Protein AF-A0A9E0SUV7-F1 (afdb_monomer_lite)

pLDDT: mean 76.61, std 15.77, range [39.38, 94.62]

Sequence (139 aa):
MATTNDPPWNIADLMRYWFPQGAPSTLVQPILPGWSLNINSNNSAAPQTEIDVLAHHSYGRQLGRISDALRELVLLQGAKPE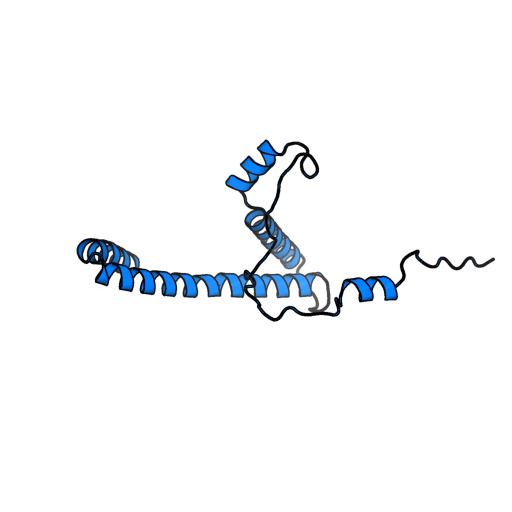DDNAYGKFLSMWGEIQKVKAGGVEQRVEQVMADLGTLRQSDAEKYERVASKLRSALK

Foldseek 3Di:
DDDDDDDPDDPVVVVVVVDDPDDDPDDPDDPDPPPDPDQDVVNDVCSVVVVVCCVVANVVNVVLVVLVVVLVVLVVVVDPDDCPDPNNVSVVVNVVVVVVVVVVVVVVVVVVVVVLVVCCVVPVVVSVVVVVVVVVVVD

Structure (mmCIF, N/CA/C/O backbone):
data_AF-A0A9E0SUV7-F1
#
_entry.id   AF-A0A9E0SUV7-F1
#
loop_
_atom_site.group_PDB
_atom_site.id
_atom_site.type_symbol
_atom_site.label_atom_id
_atom_site.label_alt_id
_atom_site.label_comp_id
_atom_site.label_asym_id
_atom_site.label_entity_id
_atom_site.label_seq_id
_atom_site.pdbx_PDB_ins_code
_atom_site.Cartn_x
_atom_site.Cartn_y
_atom_site.Cartn_z
_atom_site.occupancy
_atom_site.B_iso_or_equiv
_atom_site.auth_seq_id
_atom_site.auth_comp_id
_atom_site.auth_asym_id
_atom_site.auth_atom_id
_atom_site.pdbx_PDB_model_num
ATOM 1 N N . MET A 1 1 ? 37.675 27.675 -32.667 1.00 44.28 1 MET A N 1
ATOM 2 C CA . MET A 1 1 ? 36.300 27.283 -32.295 1.00 44.28 1 MET A CA 1
ATOM 3 C C . MET A 1 1 ? 36.385 26.264 -31.171 1.00 44.28 1 MET A C 1
ATOM 5 O O . MET A 1 1 ? 36.933 25.200 -31.410 1.00 44.28 1 MET A O 1
ATOM 9 N N . ALA A 1 2 ? 35.908 26.612 -29.975 1.00 40.34 2 ALA A N 1
ATOM 10 C CA . ALA A 1 2 ? 35.474 25.688 -28.923 1.00 40.34 2 ALA A CA 1
ATOM 11 C C . ALA A 1 2 ? 34.738 26.533 -27.869 1.00 40.34 2 ALA A C 1
ATOM 13 O O . ALA A 1 2 ? 35.359 27.315 -27.158 1.00 40.34 2 ALA A O 1
ATOM 14 N N . THR A 1 3 ? 33.410 26.461 -27.847 1.00 45.28 3 THR A N 1
ATOM 15 C CA . THR A 1 3 ? 32.563 27.097 -26.831 1.00 45.28 3 THR A CA 1
ATOM 16 C C . THR A 1 3 ? 32.367 26.101 -25.693 1.00 45.28 3 THR A C 1
ATOM 18 O O . THR A 1 3 ? 31.764 25.049 -25.904 1.00 45.28 3 THR A O 1
ATOM 21 N N . THR A 1 4 ? 32.894 26.396 -24.507 1.00 52.66 4 THR A N 1
ATOM 22 C CA . THR A 1 4 ? 32.635 25.615 -23.292 1.00 52.66 4 THR A CA 1
ATOM 23 C C . THR A 1 4 ? 31.265 26.012 -22.742 1.00 52.66 4 THR A C 1
ATOM 25 O O . THR A 1 4 ? 31.073 27.138 -22.292 1.00 52.66 4 THR A O 1
ATOM 28 N N . ASN A 1 5 ? 30.293 25.106 -22.847 1.00 58.66 5 ASN A N 1
ATOM 29 C CA . ASN A 1 5 ? 28.974 25.247 -22.235 1.00 58.66 5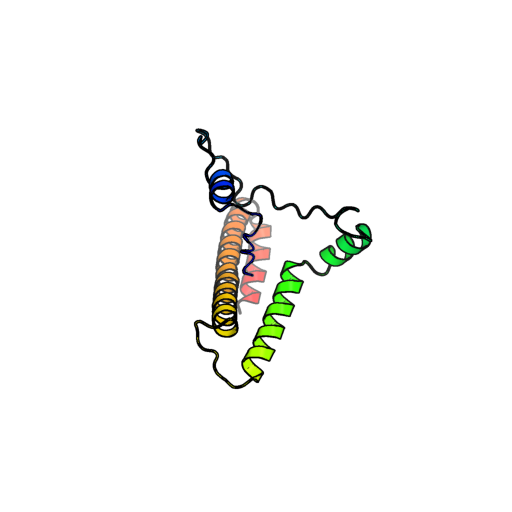 ASN A CA 1
ATOM 30 C C . ASN A 1 5 ? 29.060 24.809 -20.768 1.00 58.66 5 ASN A C 1
ATOM 32 O O . ASN A 1 5 ? 28.926 23.619 -20.484 1.00 58.66 5 ASN A O 1
ATOM 36 N N . ASP A 1 6 ? 29.262 25.752 -19.852 1.00 56.44 6 ASP A N 1
ATOM 37 C CA . ASP A 1 6 ? 29.055 25.488 -18.427 1.00 56.44 6 ASP A CA 1
ATOM 38 C C . ASP A 1 6 ? 27.550 25.575 -18.102 1.00 56.44 6 ASP A C 1
ATOM 40 O O . ASP A 1 6 ? 26.887 26.538 -18.504 1.00 56.44 6 ASP A O 1
ATOM 44 N N . PRO A 1 7 ? 26.962 24.578 -17.414 1.00 59.56 7 PRO A N 1
ATOM 45 C CA . PRO A 1 7 ? 25.559 24.621 -17.017 1.00 59.56 7 PRO A CA 1
ATOM 46 C C . PRO A 1 7 ? 25.316 25.697 -15.936 1.00 59.56 7 PRO A C 1
ATOM 48 O O . PRO A 1 7 ? 26.176 25.920 -15.087 1.00 59.56 7 PRO A O 1
ATOM 51 N N . PRO A 1 8 ? 24.131 26.339 -15.903 1.00 63.31 8 PRO A N 1
ATOM 52 C CA . PRO A 1 8 ? 23.850 27.529 -15.083 1.00 63.31 8 PRO A CA 1
ATOM 53 C C . PRO A 1 8 ? 23.694 27.267 -13.571 1.00 63.31 8 PRO A C 1
ATOM 55 O O . PRO A 1 8 ? 23.201 28.130 -12.849 1.00 63.31 8 PRO A O 1
ATOM 58 N N . TRP A 1 9 ? 24.081 26.090 -13.075 1.00 60.50 9 TRP A N 1
ATOM 59 C CA . TRP A 1 9 ? 23.826 25.667 -11.697 1.00 60.50 9 TRP A CA 1
ATOM 60 C C . TRP A 1 9 ? 25.132 25.349 -10.963 1.00 60.50 9 TRP A C 1
ATOM 62 O O . TRP A 1 9 ? 25.913 24.509 -11.407 1.00 60.50 9 TRP A O 1
ATOM 72 N N . ASN A 1 10 ? 25.352 26.002 -9.815 1.00 77.12 10 ASN A N 1
ATOM 73 C CA . ASN A 1 10 ? 26.524 25.813 -8.960 1.00 77.12 10 ASN A CA 1
ATOM 74 C C . ASN A 1 10 ? 26.218 24.832 -7.809 1.00 77.12 10 ASN A C 1
ATOM 76 O O . ASN A 1 10 ? 25.268 25.015 -7.050 1.00 77.12 10 ASN A O 1
ATOM 80 N N . ILE A 1 11 ? 27.061 23.807 -7.646 1.00 59.47 11 ILE A N 1
ATOM 81 C CA . ILE A 1 11 ? 26.951 22.770 -6.601 1.00 59.47 11 ILE A CA 1
ATOM 82 C C . ILE A 1 11 ? 27.010 23.373 -5.185 1.00 59.47 11 ILE A C 1
ATOM 84 O O . ILE A 1 11 ? 26.389 22.851 -4.256 1.00 59.47 11 ILE A O 1
ATOM 88 N N . ALA A 1 12 ? 27.709 24.497 -5.013 1.00 66.00 12 ALA A N 1
ATOM 89 C CA . ALA A 1 12 ? 27.804 25.188 -3.730 1.00 66.00 12 ALA A CA 1
ATOM 90 C C . ALA A 1 12 ? 26.448 25.740 -3.249 1.00 66.00 12 ALA A C 1
ATOM 92 O O . ALA A 1 12 ? 26.158 25.689 -2.051 1.00 66.00 12 ALA A O 1
ATOM 93 N N . ASP A 1 13 ? 25.593 26.198 -4.168 1.00 66.19 13 ASP A N 1
ATOM 94 C CA . ASP A 1 13 ? 24.261 26.716 -3.829 1.00 66.19 13 ASP A CA 1
ATOM 95 C C . ASP A 1 13 ? 23.315 25.591 -3.394 1.00 66.19 13 ASP A C 1
ATOM 97 O O . ASP A 1 13 ? 22.494 25.765 -2.492 1.00 66.19 13 ASP A O 1
ATOM 101 N N . LEU A 1 14 ? 23.496 24.398 -3.967 1.00 58.84 14 LEU A N 1
ATOM 102 C CA . LEU A 1 14 ? 22.717 23.205 -3.643 1.00 58.84 14 LEU A CA 1
ATOM 103 C C . LEU A 1 14 ? 23.015 22.700 -2.222 1.00 58.84 14 LEU A C 1
ATOM 105 O O . LEU A 1 14 ? 22.105 22.343 -1.475 1.00 58.84 14 LEU A O 1
ATOM 109 N N . MET A 1 15 ? 24.284 22.749 -1.809 1.00 61.38 15 MET A N 1
ATOM 110 C CA . MET A 1 15 ? 24.711 22.338 -0.465 1.00 61.38 15 MET A CA 1
ATOM 111 C C . MET A 1 15 ? 24.209 23.285 0.631 1.00 61.38 15 MET A C 1
ATOM 113 O O . MET A 1 15 ? 23.894 22.851 1.739 1.00 61.38 15 MET A O 1
ATOM 117 N N . ARG A 1 16 ? 24.084 24.581 0.335 1.00 62.91 16 ARG A N 1
ATOM 118 C CA . ARG A 1 16 ? 23.649 25.590 1.311 1.00 62.91 16 ARG A CA 1
ATOM 119 C C . ARG A 1 16 ? 22.156 25.496 1.651 1.00 62.91 16 ARG A C 1
ATOM 121 O O . ARG A 1 16 ? 21.767 25.881 2.750 1.00 62.91 16 ARG A O 1
ATOM 128 N N . TYR A 1 17 ? 21.339 24.934 0.759 1.00 62.25 17 TYR A N 1
ATOM 129 C CA . TYR A 1 17 ? 19.931 24.622 1.034 1.00 62.25 17 TYR A CA 1
ATOM 130 C C . TYR A 1 17 ? 19.767 23.403 1.962 1.00 62.25 17 TYR A C 1
ATOM 132 O O . TYR A 1 17 ? 18.746 23.260 2.631 1.00 62.25 17 TYR A O 1
ATOM 140 N N . TRP A 1 18 ? 20.779 22.531 2.025 1.00 58.31 18 TRP A N 1
ATOM 141 C CA . TRP A 1 18 ? 20.697 21.241 2.715 1.00 58.31 18 TRP A CA 1
ATOM 142 C C . TRP A 1 18 ? 21.180 21.263 4.171 1.00 58.31 18 TRP A C 1
ATOM 144 O O . TRP A 1 18 ? 20.827 20.375 4.943 1.00 58.31 18 TRP A O 1
ATOM 154 N N . PHE A 1 19 ? 21.930 22.292 4.580 1.00 55.72 19 PHE A N 1
ATOM 155 C CA . PHE A 1 19 ? 22.476 22.396 5.938 1.00 55.72 19 PHE A CA 1
ATOM 156 C C . PHE A 1 19 ? 22.078 23.709 6.632 1.00 55.72 19 PHE A C 1
ATOM 158 O O . PHE A 1 19 ? 22.890 24.637 6.716 1.00 55.72 19 PHE A O 1
ATOM 165 N N . PRO A 1 20 ? 20.846 23.823 7.163 1.00 54.81 20 PRO A N 1
ATOM 166 C CA . PRO A 1 20 ? 20.486 24.939 8.028 1.00 54.81 20 PRO A CA 1
ATOM 167 C C . PRO A 1 20 ? 21.275 24.871 9.348 1.00 54.81 20 PRO A C 1
ATOM 169 O O . PRO A 1 20 ? 21.206 23.899 10.098 1.00 54.81 20 PRO A O 1
ATOM 172 N N . GLN A 1 21 ? 22.048 25.920 9.629 1.00 56.59 21 GLN A N 1
ATOM 173 C CA . GLN A 1 21 ? 22.797 26.097 10.875 1.00 56.59 21 GLN A CA 1
ATOM 174 C C . GLN A 1 21 ? 21.848 26.615 11.970 1.00 56.59 21 GLN A C 1
ATOM 176 O O . GLN A 1 21 ? 21.512 27.797 11.987 1.00 56.59 21 GLN A O 1
ATOM 181 N N . GLY A 1 22 ? 21.415 25.727 12.871 1.00 61.50 22 GLY A N 1
ATOM 182 C CA . GLY A 1 22 ? 20.659 26.070 14.084 1.00 61.50 22 GLY A CA 1
ATOM 183 C C . GLY A 1 22 ? 19.516 25.096 14.379 1.00 61.50 22 GLY A C 1
ATOM 184 O O . GLY A 1 22 ? 18.475 25.152 13.732 1.00 61.50 22 GLY A O 1
ATOM 185 N N . ALA A 1 23 ? 19.695 24.210 15.366 1.00 50.56 23 ALA A N 1
ATOM 186 C CA . ALA A 1 23 ? 18.690 23.222 15.772 1.00 50.56 23 ALA A CA 1
ATOM 187 C C . ALA A 1 23 ? 17.936 23.670 17.049 1.00 50.56 23 ALA A C 1
ATOM 189 O O . ALA A 1 23 ? 18.586 24.032 18.032 1.00 50.56 23 ALA A O 1
ATOM 190 N N . PRO A 1 24 ? 16.588 23.653 17.074 1.00 51.53 24 PRO A N 1
ATOM 191 C CA . PRO A 1 24 ? 15.792 24.018 18.248 1.00 51.53 24 PRO A CA 1
ATOM 192 C C . PRO A 1 24 ? 15.816 22.931 19.338 1.00 51.53 24 PRO A C 1
ATOM 194 O O . PRO A 1 24 ? 15.892 21.738 19.056 1.00 51.53 24 PRO A O 1
ATOM 197 N N . SER A 1 25 ? 15.711 23.346 20.603 1.00 54.41 25 SER A N 1
ATOM 198 C CA . SER A 1 25 ? 15.867 22.512 21.809 1.00 54.41 25 SER A CA 1
ATOM 199 C C . SER A 1 25 ? 14.629 21.692 22.215 1.00 54.41 25 SER A C 1
ATOM 201 O O . SER A 1 25 ? 14.639 21.045 23.259 1.00 54.41 25 SER A O 1
ATOM 203 N N . THR A 1 26 ? 13.569 21.674 21.399 1.00 45.91 26 THR A N 1
ATOM 204 C CA . THR A 1 26 ? 12.403 20.792 21.584 1.00 45.91 26 THR A CA 1
ATOM 205 C C . THR A 1 26 ? 11.975 20.182 20.248 1.00 45.91 26 THR A C 1
ATOM 207 O O . THR A 1 26 ? 11.685 20.885 19.284 1.00 45.91 26 THR A O 1
ATOM 210 N N . LEU A 1 27 ? 11.959 18.848 20.194 1.00 43.91 27 LEU A N 1
ATOM 211 C CA . LEU A 1 27 ? 11.656 18.045 19.007 1.00 43.91 27 LEU A CA 1
ATOM 212 C C . LEU A 1 27 ? 10.352 17.271 19.230 1.00 43.91 27 LEU A C 1
ATOM 214 O O . LEU A 1 27 ? 10.360 16.055 19.395 1.00 43.91 27 LEU A O 1
ATOM 218 N N . VAL A 1 28 ? 9.215 17.968 19.223 1.00 51.44 28 VAL A N 1
ATOM 219 C CA . VAL A 1 28 ? 7.933 17.307 18.934 1.00 51.44 28 VAL A CA 1
ATOM 220 C C . VAL A 1 28 ? 7.811 17.268 17.416 1.00 51.44 28 VAL A C 1
ATOM 222 O O . VAL A 1 28 ? 7.183 18.128 16.806 1.00 51.44 28 VAL A O 1
ATOM 225 N N . GLN A 1 29 ? 8.506 16.319 16.792 1.00 56.09 29 GLN A N 1
ATOM 226 C CA . GLN A 1 29 ? 8.376 16.078 15.361 1.00 56.09 29 GLN A CA 1
ATOM 227 C C . GLN A 1 29 ? 7.271 15.039 15.137 1.00 56.09 29 GLN A C 1
ATOM 229 O O . GLN A 1 29 ? 7.398 13.907 15.610 1.00 56.09 29 GLN A O 1
ATOM 234 N N . PRO A 1 30 ? 6.186 15.377 14.416 1.00 52.50 30 PRO A N 1
ATOM 235 C CA . PRO A 1 30 ? 5.359 14.370 13.768 1.00 52.50 30 PRO A CA 1
ATOM 236 C C . PRO A 1 30 ? 6.269 13.465 12.939 1.00 52.50 30 PRO A C 1
ATOM 238 O O . PRO A 1 30 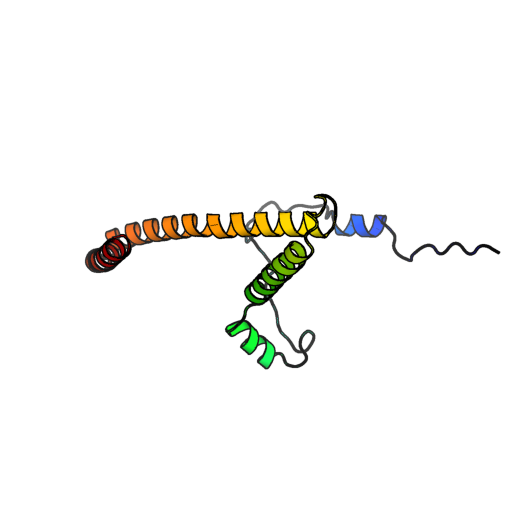? 7.197 13.954 12.307 1.00 52.50 30 PRO A O 1
ATOM 241 N N . ILE A 1 31 ? 6.003 12.163 12.900 1.00 52.50 31 ILE A N 1
ATOM 242 C CA . ILE A 1 31 ? 6.866 11.207 12.185 1.00 52.50 31 ILE A CA 1
ATOM 243 C C . ILE A 1 31 ? 6.921 11.517 10.670 1.00 52.50 31 ILE A C 1
ATOM 245 O O . ILE A 1 31 ? 7.810 11.026 9.988 1.00 52.50 31 ILE A O 1
ATOM 249 N N . LEU A 1 32 ? 5.989 12.349 10.158 1.00 45.62 32 LEU A N 1
ATOM 250 C CA . LEU A 1 32 ? 5.833 12.774 8.758 1.00 45.62 32 LEU A CA 1
ATOM 251 C C . LEU A 1 32 ? 5.214 14.204 8.647 1.00 45.62 32 LEU A C 1
ATOM 253 O O . LEU A 1 32 ? 4.069 14.352 8.209 1.00 45.62 32 LEU A O 1
ATOM 257 N N . PRO A 1 33 ? 5.882 15.289 9.084 1.00 39.38 33 PRO A N 1
ATOM 258 C CA . PRO A 1 33 ? 5.308 16.634 9.051 1.00 39.38 33 PRO A CA 1
ATOM 259 C C . PRO A 1 33 ? 5.319 17.176 7.610 1.00 39.38 33 PRO A C 1
ATOM 261 O O . PRO A 1 33 ? 6.381 17.311 7.010 1.00 39.38 33 PRO A O 1
ATOM 264 N N . GLY A 1 34 ? 4.146 17.507 7.054 1.00 46.56 34 GLY A N 1
ATOM 265 C CA . GLY A 1 34 ? 4.016 18.186 5.751 1.00 46.56 34 GLY A CA 1
ATOM 266 C C . GLY A 1 34 ? 3.452 17.349 4.599 1.00 46.56 34 GLY A C 1
ATOM 267 O O . GLY A 1 34 ? 3.357 17.846 3.481 1.00 46.56 34 GLY A O 1
ATOM 268 N N . TRP A 1 35 ? 3.047 16.099 4.834 1.00 40.84 35 TRP A N 1
ATOM 269 C CA . TRP A 1 35 ? 2.487 15.239 3.785 1.00 40.84 35 TRP A CA 1
ATOM 270 C C . TRP A 1 35 ? 0.966 15.400 3.728 1.00 40.84 35 TRP A C 1
ATOM 272 O O . TRP A 1 35 ? 0.216 14.465 4.000 1.00 40.84 35 TRP A O 1
ATOM 282 N N . SER A 1 36 ? 0.489 16.602 3.412 1.00 51.50 36 SER A N 1
ATOM 283 C CA . SER A 1 36 ? -0.880 16.769 2.928 1.00 51.50 36 SER A CA 1
ATOM 284 C C . SER A 1 36 ? -0.840 16.844 1.403 1.00 51.50 36 SER A C 1
ATOM 286 O O . SER A 1 36 ? -0.235 17.737 0.813 1.00 51.50 36 SER A O 1
ATOM 288 N N . LEU A 1 37 ? -1.469 15.870 0.742 1.00 58.34 37 LEU A N 1
ATOM 289 C CA . LEU A 1 37 ? -1.741 15.946 -0.691 1.00 58.34 37 LEU A CA 1
ATOM 290 C C . LEU A 1 37 ? -2.848 16.985 -0.891 1.00 58.34 37 LEU A C 1
ATOM 292 O O . LEU A 1 37 ? -4.033 16.674 -0.822 1.00 58.34 37 LEU A O 1
ATOM 296 N N . ASN A 1 38 ? -2.453 18.245 -1.058 1.00 61.34 38 ASN A N 1
ATOM 297 C CA . ASN A 1 38 ? -3.382 19.340 -1.300 1.00 61.34 38 ASN A CA 1
ATOM 298 C C . ASN A 1 38 ? -3.730 19.386 -2.792 1.00 61.34 38 ASN A C 1
ATOM 300 O O . ASN A 1 38 ? -2.962 19.946 -3.566 1.00 61.34 38 ASN A O 1
ATOM 304 N N . ILE A 1 39 ? -4.853 18.791 -3.198 1.00 57.31 39 ILE A N 1
ATOM 305 C CA . ILE A 1 39 ? -5.378 18.917 -4.565 1.00 57.31 39 ILE A CA 1
ATOM 306 C C . ILE A 1 39 ? -6.083 20.269 -4.699 1.00 57.31 39 ILE A C 1
ATOM 308 O O . ILE A 1 39 ? -7.015 20.569 -3.955 1.00 57.31 39 ILE A O 1
ATOM 312 N N . ASN A 1 40 ? -5.667 21.078 -5.669 1.00 71.38 40 ASN A N 1
ATOM 313 C CA . ASN A 1 40 ? -6.267 22.370 -5.983 1.00 71.38 40 ASN A CA 1
ATOM 314 C C . ASN A 1 40 ? -6.142 22.686 -7.483 1.00 71.38 40 ASN A C 1
ATOM 316 O O . ASN A 1 40 ? -5.541 21.938 -8.251 1.00 71.38 40 ASN A O 1
ATOM 320 N N . SER A 1 41 ? -6.701 23.815 -7.919 1.00 65.50 41 SER A N 1
ATOM 321 C CA . SER A 1 41 ? -6.701 24.210 -9.335 1.00 65.50 41 SER A CA 1
ATOM 322 C C . SER A 1 41 ? -5.313 24.476 -9.928 1.00 65.50 41 SER A C 1
ATOM 324 O O . SER A 1 41 ? -5.198 24.584 -11.144 1.00 65.50 41 SER A O 1
ATOM 326 N N . ASN A 1 42 ? -4.261 24.586 -9.109 1.00 66.69 42 ASN A N 1
ATOM 327 C CA . ASN A 1 42 ? -2.894 24.768 -9.603 1.00 66.69 42 ASN A CA 1
ATOM 328 C C . ASN A 1 42 ? -2.211 23.436 -9.940 1.00 66.69 42 ASN A C 1
ATOM 330 O O . ASN A 1 42 ? -1.260 23.438 -10.717 1.00 66.69 42 ASN A O 1
ATOM 334 N N . ASN A 1 43 ? -2.650 22.316 -9.353 1.00 62.19 43 ASN A N 1
ATOM 335 C CA . ASN A 1 43 ? -2.035 21.000 -9.569 1.00 62.19 43 ASN A CA 1
ATOM 336 C C . ASN A 1 43 ? -2.969 19.955 -10.191 1.00 62.19 43 ASN A C 1
ATOM 338 O O . ASN A 1 43 ? -2.505 18.877 -10.554 1.00 62.19 43 ASN A O 1
ATOM 342 N N . SER A 1 44 ? -4.250 20.278 -10.366 1.00 70.50 44 SER A N 1
ATOM 343 C CA . SER A 1 44 ? -5.186 19.476 -11.143 1.00 70.50 44 SER A CA 1
ATOM 344 C C . SER A 1 44 ? -6.114 20.375 -11.952 1.00 70.50 44 SER A C 1
ATOM 346 O O . SER A 1 44 ? -6.674 21.342 -11.436 1.00 70.50 44 SER A O 1
ATOM 348 N N . ALA A 1 45 ? -6.312 20.026 -13.224 1.00 77.62 45 ALA A N 1
ATOM 349 C CA . ALA A 1 45 ? -7.270 20.700 -14.099 1.00 77.62 45 ALA A CA 1
ATOM 350 C C . ALA A 1 45 ? -8.731 20.442 -13.677 1.00 77.62 45 ALA A C 1
ATOM 352 O O . ALA A 1 45 ? -9.615 21.226 -14.016 1.00 77.62 45 ALA A O 1
ATOM 353 N N . ALA A 1 46 ? -8.983 19.367 -12.921 1.00 80.62 46 ALA A N 1
ATOM 354 C CA . ALA A 1 46 ? -10.291 19.022 -12.373 1.00 80.62 46 ALA A CA 1
ATOM 355 C C . ALA A 1 46 ? -10.144 18.524 -10.919 1.00 80.62 46 ALA A C 1
ATOM 357 O O . ALA A 1 46 ? -10.222 17.321 -10.660 1.00 80.62 46 ALA A O 1
ATOM 358 N N . PRO A 1 47 ? -9.936 19.438 -9.950 1.00 81.12 47 PRO A N 1
ATOM 359 C CA . PRO A 1 47 ? -9.628 19.081 -8.563 1.00 81.12 47 PRO A CA 1
ATOM 360 C C . PRO A 1 47 ? -10.673 18.172 -7.914 1.00 81.12 47 PRO A C 1
ATOM 362 O O . PRO A 1 47 ? -10.319 17.214 -7.237 1.00 81.12 47 PRO A O 1
ATOM 365 N N . GLN A 1 48 ? -11.959 18.444 -8.159 1.00 78.50 48 GLN A N 1
ATOM 366 C CA . GLN A 1 48 ? -13.048 17.650 -7.595 1.00 78.50 48 GLN A CA 1
ATOM 367 C C . GLN A 1 48 ? -13.021 16.207 -8.113 1.00 78.50 48 GLN A C 1
ATOM 369 O O . GLN A 1 48 ? -13.106 15.270 -7.329 1.00 78.50 48 GLN A O 1
ATOM 374 N N . THR A 1 49 ? -12.811 16.028 -9.419 1.00 80.12 49 THR A N 1
ATOM 375 C CA . THR A 1 49 ? -12.673 14.702 -10.028 1.00 80.12 49 THR A CA 1
ATOM 376 C C . THR A 1 49 ? -11.465 13.953 -9.472 1.00 80.12 49 THR A C 1
ATOM 378 O O . THR A 1 49 ? -11.561 12.760 -9.212 1.00 80.12 49 THR A O 1
ATOM 381 N N . GLU A 1 50 ? -10.342 14.636 -9.246 1.00 76.38 50 GLU A N 1
ATOM 382 C CA . GLU A 1 50 ? -9.142 13.998 -8.696 1.00 76.38 50 GLU A CA 1
ATOM 383 C C . GLU A 1 50 ? -9.342 13.543 -7.242 1.00 76.38 50 GLU A C 1
ATOM 385 O O . GLU A 1 50 ? -8.920 12.448 -6.867 1.00 76.38 50 GLU A O 1
ATOM 390 N N . ILE A 1 51 ? -10.040 14.343 -6.428 1.00 81.38 51 ILE A N 1
ATOM 391 C CA . ILE A 1 51 ? -10.426 13.957 -5.063 1.00 81.38 51 ILE A CA 1
ATOM 392 C C . ILE A 1 51 ? -11.293 12.693 -5.096 1.00 81.38 51 ILE A C 1
ATOM 394 O O . ILE A 1 51 ? -11.024 11.743 -4.354 1.00 81.38 51 ILE A O 1
ATOM 398 N N . ASP A 1 52 ? -12.286 12.655 -5.987 1.00 79.19 52 ASP A N 1
ATOM 399 C CA . ASP A 1 52 ? -13.180 11.506 -6.140 1.00 79.19 52 ASP A CA 1
ATOM 400 C C . ASP A 1 52 ? -12.404 10.255 -6.602 1.00 79.19 52 ASP A C 1
ATOM 402 O O . ASP A 1 52 ? -12.600 9.158 -6.071 1.00 79.19 52 ASP A O 1
ATOM 406 N N . VAL A 1 53 ? -11.448 10.406 -7.527 1.00 77.69 53 VAL A N 1
ATOM 407 C CA . VAL A 1 53 ? -10.552 9.317 -7.957 1.00 77.69 53 VAL A CA 1
ATOM 408 C C . VAL A 1 53 ? -9.730 8.786 -6.783 1.00 77.69 53 VAL A C 1
ATOM 410 O O . VAL A 1 53 ? -9.662 7.568 -6.591 1.00 77.69 53 VAL A O 1
ATOM 413 N N . LEU A 1 54 ? -9.136 9.659 -5.966 1.00 77.25 54 LEU A N 1
ATOM 414 C CA . LEU A 1 54 ? -8.331 9.242 -4.815 1.00 77.25 54 LEU A CA 1
ATOM 415 C C . LEU A 1 54 ? -9.138 8.570 -3.708 1.00 77.25 54 LEU A C 1
ATOM 417 O O . LEU A 1 54 ? -8.596 7.688 -3.032 1.00 77.25 54 LEU A O 1
ATOM 421 N N . ALA A 1 55 ? -10.414 8.927 -3.547 1.00 76.19 55 ALA A N 1
ATOM 422 C CA . ALA A 1 55 ? -11.311 8.267 -2.601 1.00 76.19 55 ALA A CA 1
ATOM 423 C C . ALA A 1 55 ? -11.486 6.769 -2.919 1.00 76.19 55 ALA A C 1
ATOM 425 O O . ALA A 1 55 ? -11.615 5.946 -2.011 1.00 76.19 55 ALA A O 1
ATOM 426 N N . HIS A 1 56 ? -11.429 6.393 -4.200 1.00 78.88 56 HIS A N 1
ATOM 427 C CA . HIS A 1 56 ? -11.552 5.000 -4.644 1.00 78.88 56 HIS A CA 1
ATOM 428 C C . HIS A 1 56 ? -10.194 4.319 -4.899 1.00 78.88 56 HIS A C 1
ATOM 430 O O . HIS A 1 56 ? -9.997 3.129 -4.603 1.00 78.88 56 HIS A O 1
ATOM 436 N N . HIS A 1 57 ? -9.235 5.067 -5.440 1.00 74.50 57 HIS A N 1
ATOM 437 C CA . HIS A 1 57 ? -7.925 4.592 -5.867 1.00 74.50 57 HIS A CA 1
ATOM 438 C C . HIS A 1 57 ? -6.828 5.563 -5.435 1.00 74.50 57 HIS A C 1
ATOM 440 O O . HIS A 1 57 ? -6.353 6.375 -6.223 1.00 74.50 57 HIS A O 1
ATOM 446 N N . SER A 1 58 ? -6.363 5.423 -4.192 1.00 78.75 58 SER A N 1
ATOM 447 C CA . SER A 1 58 ? -5.233 6.210 -3.695 1.00 78.75 58 SER A CA 1
ATOM 448 C C . SER A 1 58 ? -3.988 6.048 -4.577 1.00 78.75 58 SER A C 1
ATOM 450 O O . SER A 1 58 ? -3.723 4.958 -5.097 1.00 78.75 58 SER A O 1
ATOM 452 N N . TYR A 1 59 ? -3.170 7.097 -4.703 1.00 78.19 59 TYR A N 1
ATOM 453 C CA . TYR A 1 59 ? -1.925 7.028 -5.479 1.00 78.19 59 TYR A CA 1
ATOM 454 C C . TYR A 1 59 ? -0.992 5.909 -5.009 1.00 78.19 59 TYR A C 1
ATOM 456 O O . TYR A 1 59 ? -0.374 5.250 -5.835 1.00 78.19 59 TYR A O 1
ATOM 464 N N . GLY A 1 60 ? -0.946 5.605 -3.707 1.00 79.31 60 GLY A N 1
ATOM 465 C CA . GLY A 1 60 ? -0.189 4.453 -3.204 1.00 79.31 60 GLY A CA 1
ATOM 466 C C . GLY A 1 60 ? -0.666 3.119 -3.798 1.00 79.31 60 GLY A C 1
ATOM 467 O O . GLY A 1 60 ? 0.146 2.255 -4.129 1.00 79.31 60 GLY A O 1
ATOM 468 N N . ARG A 1 61 ? -1.980 2.960 -4.009 1.00 78.19 61 ARG A N 1
ATOM 469 C CA . ARG A 1 61 ? -2.560 1.785 -4.676 1.00 78.19 61 ARG A CA 1
ATOM 470 C C . ARG A 1 61 ? -2.272 1.784 -6.177 1.00 78.19 61 ARG A C 1
ATOM 472 O O . ARG A 1 61 ? -2.005 0.719 -6.730 1.00 78.19 61 ARG A O 1
ATOM 479 N N . GLN A 1 62 ? -2.313 2.950 -6.822 1.00 83.31 62 GLN A N 1
ATOM 480 C CA . GLN A 1 62 ? -1.968 3.101 -8.239 1.00 83.31 62 GLN A CA 1
ATOM 481 C C . GLN A 1 62 ? -0.492 2.745 -8.486 1.00 83.31 62 GLN A C 1
ATOM 483 O O . GLN A 1 62 ? -0.202 1.874 -9.303 1.00 83.31 62 GLN A O 1
ATOM 488 N N . LEU A 1 63 ? 0.428 3.324 -7.708 1.00 84.19 63 LEU A N 1
ATOM 489 C CA . LEU A 1 63 ? 1.863 3.031 -7.758 1.00 84.19 63 LEU A CA 1
ATOM 490 C C . LEU A 1 63 ? 2.164 1.563 -7.454 1.00 84.19 63 LEU A C 1
ATOM 492 O O . LEU A 1 63 ? 3.005 0.968 -8.123 1.00 84.19 63 LEU A O 1
ATOM 496 N N . GLY A 1 64 ? 1.456 0.959 -6.494 1.00 86.69 64 GLY A N 1
ATOM 497 C CA . GLY A 1 64 ? 1.560 -0.475 -6.222 1.00 86.69 64 GLY A CA 1
ATOM 498 C C . GLY A 1 64 ? 1.248 -1.316 -7.461 1.00 86.69 64 GLY A C 1
ATOM 499 O O . GLY A 1 64 ? 2.074 -2.126 -7.865 1.00 86.69 64 GLY A O 1
ATOM 500 N N . ARG A 1 65 ? 0.111 -1.054 -8.120 1.00 89.75 65 ARG A N 1
ATOM 501 C CA . ARG A 1 65 ? -0.298 -1.767 -9.343 1.00 89.75 65 ARG A CA 1
ATOM 502 C C . ARG A 1 65 ? 0.684 -1.579 -10.498 1.00 89.75 65 ARG A C 1
ATOM 504 O O . ARG A 1 65 ? 0.985 -2.543 -11.191 1.00 89.75 65 ARG A O 1
ATOM 511 N N . ILE A 1 66 ? 1.185 -0.358 -10.697 1.00 92.38 66 ILE A N 1
ATOM 512 C CA . ILE A 1 66 ? 2.188 -0.066 -11.732 1.00 92.38 66 ILE A CA 1
ATOM 513 C C . ILE A 1 66 ? 3.488 -0.817 -11.437 1.00 92.38 66 ILE A C 1
ATOM 515 O O . ILE A 1 66 ? 4.063 -1.418 -12.340 1.00 92.38 66 ILE A O 1
ATOM 519 N N . SER A 1 67 ? 3.930 -0.822 -10.178 1.00 90.81 67 SER A N 1
ATOM 520 C CA . SER A 1 67 ? 5.149 -1.524 -9.765 1.00 90.81 67 SER A CA 1
ATOM 521 C C . SER A 1 67 ? 5.018 -3.035 -9.961 1.00 90.81 67 SER A C 1
ATOM 523 O O . SER A 1 67 ? 5.937 -3.672 -10.467 1.00 90.81 67 SER A O 1
ATOM 525 N N . ASP A 1 68 ? 3.865 -3.609 -9.618 1.00 92.06 68 ASP A N 1
ATOM 526 C CA . ASP A 1 68 ? 3.603 -5.034 -9.824 1.00 92.06 68 ASP A CA 1
ATOM 527 C C . ASP A 1 68 ? 3.580 -5.383 -11.323 1.00 92.06 68 ASP A C 1
ATOM 529 O O . ASP A 1 68 ? 4.234 -6.334 -11.740 1.00 92.06 68 ASP A O 1
ATOM 533 N N . ALA A 1 69 ? 2.922 -4.573 -12.159 1.00 94.62 69 ALA A N 1
ATOM 534 C CA . ALA A 1 69 ? 2.905 -4.781 -13.609 1.00 94.62 69 ALA A CA 1
ATOM 535 C C . ALA A 1 69 ? 4.301 -4.646 -14.244 1.00 94.62 69 ALA A C 1
ATOM 537 O O . ALA A 1 69 ? 4.690 -5.469 -15.072 1.00 94.62 69 ALA A O 1
ATOM 538 N N . LEU A 1 70 ? 5.077 -3.633 -13.845 1.00 92.50 70 LEU A N 1
ATOM 539 C CA . LEU A 1 70 ? 6.438 -3.436 -14.344 1.00 92.50 70 LEU A CA 1
ATOM 540 C C . LEU A 1 70 ? 7.353 -4.596 -13.943 1.00 92.50 70 LEU A C 1
ATOM 542 O O . LEU A 1 70 ? 8.158 -5.037 -14.758 1.00 92.50 70 LEU A O 1
ATOM 546 N N . ARG A 1 71 ? 7.204 -5.132 -12.726 1.00 93.75 71 ARG A N 1
ATOM 547 C CA . ARG A 1 71 ? 7.923 -6.340 -12.306 1.00 93.75 71 ARG A CA 1
ATOM 548 C C . ARG A 1 71 ? 7.654 -7.499 -13.259 1.00 93.75 71 ARG A C 1
ATOM 550 O O . ARG A 1 71 ? 8.613 -8.118 -13.706 1.00 93.75 71 ARG A O 1
ATOM 557 N N . GLU A 1 72 ? 6.393 -7.778 -13.583 1.00 93.06 72 GLU A N 1
ATOM 558 C CA . GLU A 1 72 ? 6.056 -8.865 -14.511 1.00 93.06 72 GLU A CA 1
ATOM 559 C C . GLU A 1 72 ? 6.700 -8.649 -15.889 1.00 93.06 72 GLU A C 1
ATOM 561 O O . GLU A 1 72 ? 7.301 -9.567 -16.441 1.00 93.06 72 GLU A O 1
ATOM 566 N N . LEU A 1 73 ? 6.677 -7.419 -16.414 1.00 91.50 73 LEU A N 1
ATOM 567 C CA . LEU A 1 73 ? 7.334 -7.089 -17.686 1.00 91.50 73 LEU A CA 1
ATOM 568 C C . LEU A 1 73 ? 8.853 -7.306 -17.648 1.00 91.50 73 LEU A C 1
ATOM 570 O O . LEU A 1 73 ? 9.421 -7.818 -18.613 1.00 91.50 73 LEU A O 1
AT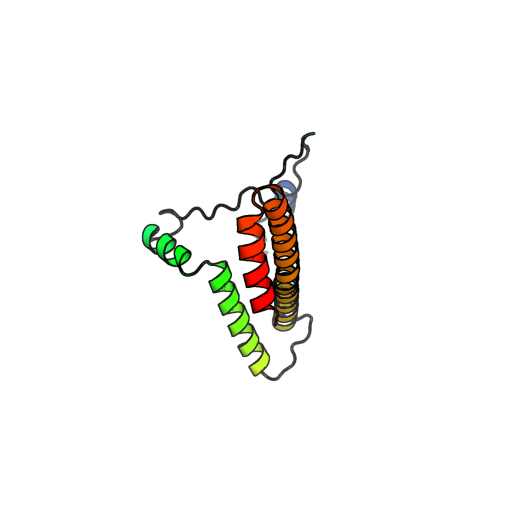OM 574 N N . VAL A 1 74 ? 9.508 -6.943 -16.542 1.00 88.81 74 VAL A N 1
ATOM 575 C CA . VAL A 1 74 ? 10.947 -7.177 -16.348 1.00 88.81 74 VAL A CA 1
ATOM 576 C C . VAL A 1 74 ? 11.250 -8.675 -16.303 1.00 88.81 74 VAL A C 1
ATOM 578 O O . VAL A 1 74 ? 12.203 -9.125 -16.933 1.00 88.81 74 VAL A O 1
ATOM 581 N N . LEU A 1 75 ? 10.429 -9.466 -15.606 1.00 86.12 75 LEU A N 1
ATOM 582 C CA . LEU A 1 75 ? 10.614 -10.918 -15.519 1.00 86.12 75 LEU A CA 1
ATOM 583 C C . LEU A 1 75 ? 10.385 -11.620 -16.869 1.00 86.12 75 LEU A C 1
ATOM 585 O O . LEU A 1 75 ? 11.084 -12.584 -17.183 1.00 86.12 75 LEU A O 1
ATOM 589 N N . LEU A 1 76 ? 9.461 -11.116 -17.692 1.00 89.00 76 LEU A N 1
ATOM 590 C CA . LEU A 1 76 ? 9.172 -11.658 -19.024 1.00 89.00 76 LEU A CA 1
ATOM 591 C C . LEU A 1 76 ? 10.323 -11.503 -20.027 1.00 89.00 76 LEU A C 1
ATOM 593 O O . LEU A 1 76 ? 10.387 -12.277 -20.981 1.00 89.00 76 LEU A O 1
ATOM 597 N N . GLN A 1 77 ? 11.249 -10.557 -19.830 1.00 83.81 77 GLN A N 1
ATOM 598 C CA . GLN A 1 77 ? 12.415 -10.416 -20.713 1.00 83.81 77 GLN A CA 1
ATOM 599 C C . GLN A 1 77 ? 13.390 -11.605 -20.635 1.00 83.81 77 GLN A C 1
ATOM 601 O O . GLN A 1 77 ? 14.269 -11.720 -21.487 1.00 83.81 77 GLN A O 1
ATOM 606 N N . GLY A 1 78 ? 13.255 -12.502 -19.650 1.00 65.69 78 GLY A N 1
ATOM 607 C CA . GLY A 1 78 ? 13.996 -13.767 -19.568 1.00 65.69 78 GLY A CA 1
ATOM 608 C C . GLY A 1 78 ? 15.478 -13.644 -19.189 1.00 65.69 78 GLY A C 1
ATOM 609 O O . GLY A 1 78 ? 16.068 -14.614 -18.715 1.00 65.69 78 GLY A O 1
ATOM 610 N N . ALA A 1 79 ? 16.081 -12.462 -19.328 1.00 67.12 79 ALA A N 1
ATOM 611 C CA . ALA A 1 79 ? 17.388 -12.155 -18.767 1.00 67.12 79 ALA A CA 1
ATOM 612 C C . ALA A 1 79 ? 17.233 -11.801 -17.284 1.00 67.12 79 ALA A C 1
ATOM 614 O O . ALA A 1 79 ? 16.474 -10.898 -16.936 1.00 67.12 79 ALA A O 1
ATOM 615 N N . LYS A 1 80 ? 17.972 -12.484 -16.401 1.00 73.94 80 LYS A N 1
ATOM 616 C CA . LYS A 1 80 ? 18.109 -12.030 -15.015 1.00 73.94 80 LYS A CA 1
ATOM 617 C C . LYS A 1 80 ? 18.860 -10.693 -15.060 1.00 73.94 80 LYS A C 1
ATOM 619 O O . LYS A 1 80 ? 20.012 -10.695 -15.495 1.00 73.94 80 LYS A O 1
ATOM 624 N N . PRO A 1 81 ? 18.237 -9.569 -14.676 1.00 76.25 81 PRO A N 1
ATOM 625 C CA . PRO A 1 81 ? 18.930 -8.296 -14.707 1.00 76.25 81 PRO A CA 1
ATOM 626 C C . PRO A 1 81 ? 20.105 -8.335 -13.731 1.00 76.25 81 PRO A C 1
ATOM 628 O O . PRO A 1 81 ? 19.993 -8.893 -12.640 1.00 76.25 81 PRO A O 1
ATOM 631 N N . GLU A 1 82 ? 21.231 -7.762 -14.143 1.00 79.38 82 GLU A N 1
ATOM 632 C CA . GLU A 1 82 ? 22.345 -7.492 -13.240 1.00 79.38 82 GLU A CA 1
ATOM 633 C C . GLU A 1 82 ? 21.873 -6.575 -12.111 1.00 79.38 82 GLU A C 1
ATOM 635 O O . GLU A 1 82 ? 21.137 -5.614 -12.355 1.00 79.38 82 GLU A O 1
ATOM 640 N N . ASP A 1 83 ? 22.314 -6.853 -10.886 1.00 76.44 83 ASP A N 1
ATOM 641 C CA . ASP A 1 83 ? 21.831 -6.157 -9.690 1.00 76.44 83 ASP A CA 1
ATOM 642 C C . ASP A 1 83 ? 22.069 -4.632 -9.761 1.00 76.44 83 ASP A C 1
ATOM 644 O O . ASP A 1 83 ? 21.251 -3.848 -9.277 1.00 76.44 83 ASP A O 1
ATOM 648 N N . ASP A 1 84 ? 23.131 -4.195 -10.447 1.00 80.56 84 ASP A N 1
ATOM 649 C CA . ASP A 1 84 ? 23.519 -2.783 -10.552 1.00 80.56 84 ASP A CA 1
ATOM 650 C C . ASP A 1 84 ? 22.771 -1.986 -11.631 1.00 80.56 84 ASP A C 1
ATOM 652 O O . ASP A 1 84 ? 22.821 -0.743 -11.639 1.00 80.56 84 ASP A O 1
ATOM 656 N N . ASN A 1 85 ? 22.049 -2.657 -12.531 1.00 86.75 85 ASN A N 1
ATOM 657 C CA . ASN A 1 85 ? 21.283 -1.983 -13.574 1.00 86.75 85 ASN A CA 1
ATOM 658 C C . ASN A 1 85 ? 19.909 -1.503 -13.056 1.00 86.75 85 ASN A C 1
ATOM 660 O O . ASN A 1 85 ? 19.491 -1.798 -11.934 1.00 86.75 85 ASN A O 1
ATOM 664 N N . ALA A 1 86 ? 19.193 -0.714 -13.864 1.00 86.88 86 ALA A N 1
ATOM 665 C CA . ALA A 1 86 ? 17.918 -0.120 -13.452 1.00 86.88 86 ALA A CA 1
ATOM 666 C C . ALA A 1 86 ? 16.852 -1.171 -13.085 1.00 86.88 86 ALA A C 1
ATOM 668 O O . ALA A 1 86 ? 16.067 -0.953 -12.162 1.00 86.88 86 ALA A O 1
ATOM 669 N N . TYR A 1 87 ? 16.842 -2.317 -13.769 1.00 89.44 87 TYR A N 1
ATOM 670 C CA . TYR A 1 87 ? 15.910 -3.407 -13.497 1.00 89.44 87 TYR A CA 1
ATOM 671 C C . TYR A 1 87 ? 16.266 -4.162 -12.212 1.00 89.44 87 TYR A C 1
ATOM 673 O O . TYR A 1 87 ? 15.368 -4.437 -11.418 1.00 89.44 87 TYR A O 1
ATOM 681 N N . GLY A 1 88 ? 17.550 -4.440 -11.963 1.00 88.44 88 GLY A N 1
ATOM 682 C CA . GLY A 1 88 ? 18.023 -5.062 -10.722 1.00 88.44 88 GLY A CA 1
ATOM 683 C C . GLY A 1 88 ? 17.686 -4.212 -9.497 1.00 88.44 88 GLY A C 1
ATOM 684 O O . GLY A 1 88 ? 17.015 -4.679 -8.573 1.00 88.44 88 GLY A O 1
ATOM 685 N N . LYS A 1 89 ? 18.019 -2.916 -9.547 1.00 91.00 89 LYS A N 1
ATOM 686 C CA . LYS A 1 89 ? 17.674 -1.937 -8.500 1.00 91.00 89 LYS A CA 1
ATOM 687 C C . LYS A 1 89 ? 16.169 -1.843 -8.259 1.00 91.00 89 LYS A C 1
ATOM 689 O O . LYS A 1 89 ? 15.729 -1.835 -7.109 1.00 91.00 89 LYS A O 1
ATOM 694 N N . PHE A 1 90 ? 15.372 -1.813 -9.328 1.00 92.56 90 PHE A N 1
ATOM 695 C CA . PHE A 1 90 ? 13.915 -1.809 -9.226 1.00 92.56 90 PHE A CA 1
ATOM 696 C C . PHE A 1 90 ? 13.379 -3.074 -8.540 1.00 92.56 90 PHE A C 1
ATOM 698 O O . PHE A 1 90 ? 12.542 -2.969 -7.643 1.00 92.56 90 PHE A O 1
ATOM 705 N N . LEU A 1 91 ? 13.866 -4.261 -8.917 1.00 92.56 91 LEU A N 1
ATOM 706 C CA . LEU A 1 91 ? 13.436 -5.524 -8.311 1.00 92.56 91 LEU A CA 1
ATOM 707 C C . LEU A 1 91 ? 13.853 -5.636 -6.839 1.00 92.56 91 LEU A C 1
ATOM 709 O O . LEU A 1 91 ? 13.054 -6.119 -6.032 1.00 92.56 91 LEU A O 1
ATOM 713 N N . SER A 1 92 ? 15.050 -5.156 -6.476 1.00 92.88 92 SER A N 1
ATOM 714 C CA . SER A 1 92 ? 15.489 -5.088 -5.073 1.00 92.88 92 SER A CA 1
ATOM 715 C C . SER A 1 92 ? 14.553 -4.204 -4.258 1.00 92.88 92 SER A C 1
ATOM 717 O O . SER A 1 92 ? 13.958 -4.663 -3.281 1.00 92.88 92 SER A O 1
ATOM 719 N N . MET A 1 93 ? 14.331 -2.970 -4.723 1.00 94.19 93 MET A N 1
ATOM 720 C CA . MET A 1 93 ? 13.428 -2.017 -4.079 1.00 94.19 93 MET A CA 1
ATOM 721 C C . MET A 1 93 ? 12.009 -2.589 -3.953 1.00 94.19 93 MET A C 1
ATOM 723 O O . MET A 1 93 ? 11.393 -2.504 -2.890 1.00 94.19 93 MET A O 1
ATOM 727 N N . TRP A 1 94 ? 11.479 -3.208 -5.013 1.00 93.69 94 TRP A N 1
ATOM 728 C CA . TRP A 1 94 ? 10.167 -3.853 -4.971 1.00 93.69 94 TRP A CA 1
ATOM 729 C C . TRP A 1 94 ? 10.122 -4.939 -3.886 1.00 93.69 94 TRP A C 1
ATOM 731 O O . TRP A 1 94 ? 9.184 -4.967 -3.087 1.00 93.69 94 TRP A O 1
ATOM 741 N N . GLY A 1 95 ? 11.147 -5.794 -3.805 1.00 92.38 95 GLY A N 1
ATOM 742 C CA . GLY A 1 95 ? 11.239 -6.854 -2.798 1.00 92.38 95 GLY A CA 1
ATOM 743 C C . GLY A 1 95 ? 11.306 -6.320 -1.366 1.00 92.38 95 GLY A C 1
ATOM 744 O O . GLY A 1 95 ? 10.626 -6.843 -0.481 1.00 92.38 95 GLY A O 1
ATOM 745 N N . GLU A 1 96 ? 12.072 -5.257 -1.133 1.00 92.88 96 GLU A N 1
ATOM 746 C CA . GLU A 1 96 ? 12.140 -4.558 0.156 1.00 92.88 96 GLU A CA 1
ATOM 747 C C . GLU A 1 96 ? 10.772 -3.994 0.562 1.00 92.88 96 GLU A C 1
ATOM 749 O O . GLU A 1 96 ? 10.310 -4.236 1.680 1.00 92.88 96 GLU A O 1
ATOM 754 N N . ILE A 1 97 ? 10.066 -3.339 -0.366 1.00 89.19 97 ILE A N 1
ATOM 755 C CA . ILE A 1 97 ? 8.709 -2.822 -0.133 1.00 89.19 97 ILE A CA 1
ATOM 756 C C . ILE A 1 97 ? 7.747 -3.954 0.254 1.00 89.19 97 ILE A C 1
ATOM 758 O O . ILE A 1 97 ? 6.928 -3.780 1.161 1.00 89.19 97 ILE A O 1
ATOM 762 N N . GLN A 1 98 ? 7.823 -5.118 -0.396 1.00 90.62 98 GLN A N 1
ATOM 763 C CA . GLN A 1 98 ? 6.961 -6.251 -0.039 1.00 90.62 98 GLN A CA 1
ATOM 764 C C . GLN A 1 98 ? 7.278 -6.812 1.350 1.00 90.62 98 GLN A C 1
ATOM 766 O O . GLN A 1 98 ? 6.352 -7.145 2.090 1.00 90.62 98 GLN A O 1
ATOM 771 N N . LYS A 1 99 ? 8.557 -6.861 1.746 1.00 88.75 99 LYS A N 1
ATOM 772 C CA . LYS A 1 99 ? 8.946 -7.257 3.110 1.00 88.75 99 LYS A CA 1
ATOM 773 C C . LYS A 1 99 ? 8.365 -6.303 4.154 1.00 88.75 99 LYS A C 1
ATOM 775 O O . LYS A 1 99 ? 7.783 -6.763 5.133 1.00 88.75 99 LYS A O 1
ATOM 780 N N . VAL A 1 100 ? 8.441 -4.992 3.915 1.00 86.56 100 VAL A N 1
ATOM 781 C CA . VAL A 1 100 ? 7.832 -3.979 4.798 1.00 86.56 100 VAL A CA 1
ATOM 782 C C . VAL A 1 100 ? 6.312 -4.167 4.889 1.00 86.56 100 VAL A C 1
ATOM 784 O O . VAL A 1 100 ? 5.750 -4.167 5.984 1.00 86.56 100 VAL A O 1
ATOM 787 N N . LYS A 1 101 ? 5.631 -4.394 3.756 1.00 82.12 101 LYS A N 1
ATOM 788 C CA . LYS A 1 101 ? 4.178 -4.652 3.733 1.00 82.12 101 LYS A CA 1
ATOM 789 C C . LYS A 1 101 ? 3.792 -5.909 4.516 1.00 82.12 101 LYS A C 1
ATOM 791 O O . LYS A 1 101 ? 2.773 -5.891 5.210 1.00 82.12 101 LYS A O 1
ATOM 796 N N . ALA A 1 102 ? 4.588 -6.972 4.407 1.00 81.31 102 ALA A N 1
ATOM 797 C CA . ALA A 1 102 ? 4.376 -8.216 5.139 1.00 81.31 102 ALA A CA 1
ATOM 798 C C . ALA A 1 102 ? 4.568 -8.020 6.652 1.00 81.31 102 ALA A C 1
ATOM 800 O O . ALA A 1 102 ? 3.696 -8.421 7.421 1.00 81.31 102 ALA A O 1
ATOM 801 N N . GLY A 1 103 ? 5.625 -7.314 7.072 1.00 76.06 103 GLY A N 1
ATOM 802 C CA . GLY A 1 103 ? 5.859 -6.979 8.485 1.00 76.06 103 GLY A CA 1
ATOM 803 C C . GLY A 1 103 ? 4.735 -6.141 9.110 1.00 76.06 103 GLY A C 1
ATOM 804 O O . GLY A 1 103 ? 4.394 -6.312 10.276 1.00 76.06 103 GLY A O 1
ATOM 805 N N . GLY A 1 104 ? 4.058 -5.302 8.319 1.00 75.94 104 GLY A N 1
ATOM 806 C CA . GLY A 1 104 ? 2.891 -4.552 8.794 1.00 75.94 104 GLY A CA 1
ATOM 807 C C . GLY A 1 104 ? 1.673 -5.420 9.151 1.00 75.94 104 GLY A C 1
ATOM 808 O O . GLY A 1 104 ? 0.777 -4.942 9.846 1.00 75.94 104 GLY A O 1
ATOM 809 N N . VAL A 1 105 ? 1.585 -6.670 8.677 1.00 78.38 105 VAL A N 1
ATOM 810 C CA . VAL A 1 105 ? 0.510 -7.600 9.079 1.00 78.38 105 VAL A CA 1
ATOM 811 C C . VAL A 1 105 ? 0.676 -8.001 10.541 1.00 78.38 105 VAL A C 1
ATOM 813 O O . VAL A 1 105 ? -0.299 -7.966 11.286 1.00 78.38 105 VAL A O 1
ATOM 816 N N . GLU A 1 106 ? 1.901 -8.323 10.950 1.00 78.06 106 GLU A N 1
ATOM 817 C CA . GLU A 1 106 ? 2.237 -8.722 12.318 1.00 78.06 106 GLU A CA 1
ATOM 818 C C . GLU A 1 106 ? 1.927 -7.598 13.313 1.00 78.06 106 GLU A C 1
ATOM 820 O O . GLU A 1 106 ? 1.165 -7.806 14.254 1.00 78.06 106 GLU A O 1
ATOM 825 N N . GLN A 1 107 ? 2.356 -6.369 13.010 1.00 79.31 107 GLN A N 1
ATOM 826 C CA . GLN A 1 107 ? 2.037 -5.188 13.825 1.00 79.31 107 GLN A CA 1
ATOM 827 C C . GLN A 1 107 ? 0.526 -4.953 13.981 1.00 79.31 107 GLN A C 1
ATOM 829 O O . GLN A 1 107 ? 0.055 -4.552 15.044 1.00 79.31 107 GLN A O 1
ATOM 834 N N . ARG A 1 108 ? -0.276 -5.213 12.937 1.00 83.44 108 ARG A N 1
ATOM 835 C CA . ARG A 1 108 ? -1.742 -5.105 13.045 1.00 83.44 108 ARG A CA 1
ATOM 836 C C . ARG A 1 108 ? -2.328 -6.176 13.959 1.00 83.44 108 ARG A C 1
ATOM 838 O O . ARG A 1 108 ? -3.289 -5.890 14.666 1.00 83.44 108 ARG A O 1
ATOM 845 N N . VAL A 1 109 ? -1.773 -7.387 13.959 1.00 85.31 109 VAL A N 1
ATOM 846 C CA . VAL A 1 109 ? -2.191 -8.448 14.886 1.00 85.31 109 VAL A CA 1
ATOM 847 C C . VAL A 1 109 ? -1.836 -8.068 16.323 1.00 85.31 109 VAL A C 1
ATOM 849 O O . VAL A 1 109 ? -2.683 -8.200 17.204 1.00 85.31 109 VAL A O 1
ATOM 852 N N . GLU A 1 110 ? -0.640 -7.527 16.555 1.00 85.56 110 GLU A N 1
ATOM 853 C CA . GLU A 1 110 ? -0.236 -6.992 17.862 1.00 85.56 110 GLU A CA 1
ATOM 854 C C . GLU A 1 110 ? -1.192 -5.903 18.357 1.00 85.56 110 GLU A C 1
ATOM 856 O O . GLU A 1 110 ? -1.662 -5.968 19.496 1.00 85.56 110 GLU A O 1
ATOM 861 N N . GLN A 1 111 ? -1.565 -4.963 17.485 1.00 86.94 111 GLN A N 1
ATOM 862 C CA . GLN A 1 111 ? -2.539 -3.927 17.824 1.00 86.94 111 GLN A CA 1
ATOM 863 C C . GLN A 1 111 ? -3.910 -4.521 18.175 1.00 86.94 111 GLN A C 1
ATOM 865 O O . GLN A 1 111 ? -4.497 -4.147 19.186 1.00 86.94 111 GLN A O 1
ATOM 870 N N . VAL A 1 112 ? -4.404 -5.495 17.401 1.00 91.56 112 VAL A N 1
ATOM 871 C CA . VAL A 1 112 ? -5.676 -6.180 17.699 1.00 91.56 112 VAL A CA 1
ATOM 872 C C . VAL A 1 112 ? -5.627 -6.881 19.061 1.00 91.56 112 VAL A C 1
ATOM 874 O O . VAL A 1 112 ? -6.619 -6.869 19.793 1.00 91.56 112 VAL A O 1
ATOM 877 N N . MET A 1 113 ? -4.490 -7.475 19.436 1.00 89.19 113 MET A N 1
ATOM 878 C CA . MET A 1 113 ? -4.317 -8.078 20.763 1.00 89.19 113 MET A CA 1
ATOM 879 C C . MET A 1 113 ? -4.351 -7.028 21.880 1.00 89.19 113 MET A C 1
ATOM 881 O O . MET A 1 113 ? -5.013 -7.251 22.898 1.00 89.19 113 MET A O 1
ATOM 885 N N . ALA A 1 114 ? -3.682 -5.888 21.691 1.00 90.19 114 ALA A N 1
ATOM 886 C CA . ALA A 1 114 ? -3.708 -4.781 22.644 1.00 90.19 114 ALA A CA 1
ATOM 887 C C . ALA A 1 114 ? -5.133 -4.227 22.821 1.00 90.19 114 ALA A C 1
ATOM 889 O O . ALA A 1 114 ? -5.616 -4.119 23.951 1.00 90.19 114 ALA A O 1
ATOM 890 N N . ASP A 1 115 ? -5.841 -3.990 21.714 1.00 92.19 115 ASP A N 1
ATOM 891 C CA . ASP A 1 115 ? -7.219 -3.491 21.709 1.00 92.19 115 ASP A CA 1
ATOM 892 C C . ASP A 1 115 ? -8.177 -4.469 22.406 1.00 92.19 115 ASP A C 1
ATOM 894 O O . ASP A 1 115 ? -9.051 -4.057 23.173 1.00 92.19 115 ASP A O 1
ATOM 898 N N . LEU A 1 116 ? -7.994 -5.781 22.211 1.00 92.88 116 LEU A N 1
ATOM 899 C CA . LEU A 1 116 ? -8.737 -6.810 22.945 1.00 92.88 116 LEU A CA 1
ATOM 900 C C . LEU A 1 116 ? -8.448 -6.771 24.450 1.00 92.88 116 LEU A C 1
ATOM 902 O O . LEU A 1 116 ? -9.366 -6.962 25.250 1.00 92.88 116 LEU A O 1
ATOM 906 N N . GLY A 1 117 ? -7.201 -6.508 24.848 1.00 90.62 117 GLY A N 1
ATOM 907 C CA . GLY A 1 117 ? -6.823 -6.305 26.247 1.00 90.62 117 GLY A CA 1
ATOM 908 C C . GLY A 1 117 ? -7.551 -5.115 2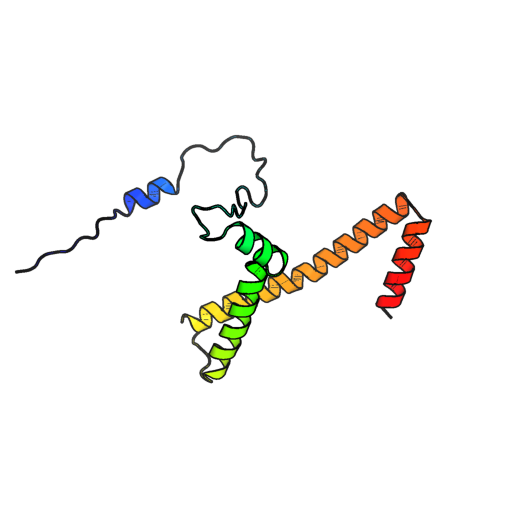6.875 1.00 90.62 117 GLY A C 1
ATOM 909 O O . GLY A 1 117 ? -8.114 -5.243 27.965 1.00 90.62 117 GLY A O 1
ATOM 910 N N . THR A 1 118 ? -7.619 -3.990 26.163 1.00 92.06 118 THR A N 1
ATOM 911 C CA . THR A 1 118 ? -8.383 -2.806 26.586 1.00 92.06 118 THR A CA 1
ATOM 912 C C . THR A 1 118 ? -9.884 -3.091 26.648 1.00 92.06 118 THR A C 1
ATOM 914 O O . THR A 1 118 ? -10.558 -2.705 27.609 1.00 92.06 118 THR A O 1
ATOM 917 N N . LEU A 1 119 ? -10.423 -3.811 25.660 1.00 93.06 119 LEU A N 1
ATOM 918 C CA . LEU A 1 119 ? -11.841 -4.163 25.617 1.00 93.06 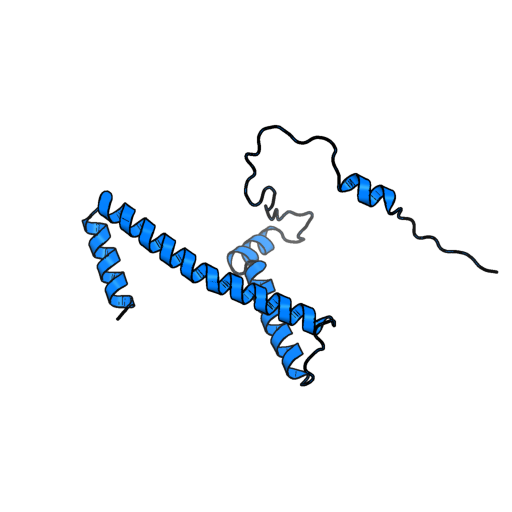119 LEU A CA 1
ATOM 919 C C . LEU A 1 119 ? -12.220 -5.068 26.794 1.00 93.06 119 LEU A C 1
ATOM 921 O O . LEU A 1 119 ? -13.262 -4.866 27.406 1.00 93.06 119 LEU A O 1
ATOM 925 N N . ARG A 1 120 ? -11.340 -5.996 27.186 1.00 91.19 120 ARG A N 1
ATOM 926 C CA . ARG A 1 120 ? -11.547 -6.865 28.354 1.00 91.19 120 ARG A CA 1
ATOM 927 C C . ARG A 1 120 ? -11.696 -6.081 29.661 1.00 91.19 120 ARG A C 1
ATOM 929 O O . ARG A 1 120 ? -12.445 -6.508 30.533 1.00 91.19 120 ARG A O 1
ATOM 936 N N . GLN A 1 121 ? -10.974 -4.970 29.806 1.00 91.94 121 GLN A N 1
ATOM 937 C CA . GLN A 1 121 ? -11.006 -4.138 31.015 1.00 91.94 121 GLN A CA 1
ATOM 938 C C . GLN A 1 121 ? -12.207 -3.186 31.058 1.00 91.94 121 GLN A C 1
ATOM 940 O O . GLN A 1 121 ? -12.653 -2.819 32.140 1.00 91.94 121 GLN A O 1
ATOM 945 N N . SER A 1 122 ? -12.715 -2.775 29.895 1.00 91.69 122 SER A N 1
ATOM 946 C CA . SER A 1 122 ? -13.761 -1.751 29.780 1.00 91.69 122 SER A CA 1
ATOM 947 C C . SER A 1 122 ? -15.158 -2.319 29.525 1.00 91.69 122 SER A C 1
ATOM 949 O O . SER A 1 122 ? -16.140 -1.738 29.980 1.00 91.69 122 SER A O 1
ATOM 951 N N . ASP A 1 123 ? -15.265 -3.441 28.809 1.00 92.69 123 ASP A N 1
ATOM 952 C CA . ASP A 1 123 ? -16.534 -4.034 28.386 1.00 92.69 123 ASP A CA 1
ATOM 953 C C . ASP A 1 123 ? -16.375 -5.547 28.126 1.00 92.69 123 ASP A C 1
ATOM 955 O O . ASP A 1 123 ? -16.067 -6.006 27.019 1.00 92.69 123 ASP A O 1
ATOM 959 N N . ALA A 1 124 ? -16.589 -6.338 29.182 1.00 90.12 124 ALA A N 1
ATOM 960 C CA . ALA A 1 124 ? -16.405 -7.789 29.161 1.00 90.12 124 ALA A CA 1
ATOM 961 C C . ALA A 1 124 ? -17.335 -8.508 28.163 1.00 90.12 124 ALA A C 1
ATOM 963 O O . ALA A 1 124 ? -16.942 -9.508 27.558 1.00 90.12 124 ALA A O 1
ATOM 964 N N . GLU A 1 125 ? -18.548 -7.993 27.948 1.00 91.81 125 GLU A N 1
ATOM 965 C CA . GLU A 1 125 ? -19.514 -8.589 27.023 1.00 91.81 125 GLU A CA 1
ATOM 966 C C . GLU A 1 125 ? -19.088 -8.366 25.565 1.00 91.81 125 GLU A C 1
ATOM 968 O O . GLU A 1 125 ? -19.090 -9.298 24.748 1.00 91.81 125 GLU A O 1
ATOM 973 N N . LYS A 1 126 ? -18.642 -7.147 25.226 1.00 90.25 126 LYS A N 1
ATOM 974 C CA . LYS A 1 126 ? -18.067 -6.878 23.900 1.00 90.25 126 LYS A CA 1
ATOM 975 C C . LYS A 1 126 ? -16.788 -7.672 23.669 1.00 90.25 126 LYS A C 1
ATOM 977 O O . LYS A 1 126 ? -16.603 -8.168 22.555 1.00 90.25 126 LYS A O 1
ATOM 982 N N . TYR A 1 127 ? -15.942 -7.820 24.688 1.00 93.94 127 TYR A N 1
ATOM 983 C CA . TYR A 1 127 ? -14.736 -8.640 24.605 1.00 93.94 127 TYR A CA 1
ATOM 984 C C . TYR A 1 127 ? -15.056 -10.081 24.202 1.00 93.94 127 TYR A C 1
ATOM 986 O O . TYR A 1 127 ? -14.528 -10.546 23.192 1.00 93.94 127 TYR A O 1
ATOM 994 N N . GLU A 1 128 ? -15.966 -10.767 24.900 1.00 93.19 128 GLU A N 1
ATOM 995 C CA . GLU A 1 128 ? -16.288 -12.164 24.571 1.00 93.19 128 GLU A CA 1
ATOM 996 C C . GLU A 1 128 ? -16.909 -12.314 23.178 1.00 93.19 128 GLU A C 1
ATOM 998 O O . GLU A 1 128 ? -16.615 -13.267 22.444 1.00 93.19 128 GLU A O 1
ATOM 1003 N N . ARG A 1 129 ? -17.706 -11.336 22.740 1.00 93.81 129 ARG A N 1
ATOM 1004 C CA . ARG A 1 129 ? -18.250 -11.328 21.377 1.00 93.81 129 ARG A CA 1
ATOM 1005 C C . ARG A 1 129 ? -17.164 -11.193 20.308 1.00 93.81 129 ARG A C 1
ATOM 1007 O O . ARG A 1 129 ? -17.244 -11.856 19.276 1.00 93.81 129 ARG A O 1
ATOM 1014 N N . VAL A 1 130 ? -16.170 -10.327 20.505 1.00 93.12 130 VAL A N 1
ATOM 1015 C CA . VAL A 1 130 ? -15.074 -10.168 19.533 1.00 93.12 130 VAL A CA 1
ATOM 1016 C C . VAL A 1 130 ? -14.117 -11.362 19.608 1.00 93.12 130 VAL A C 1
ATOM 1018 O O . VAL A 1 130 ? -13.748 -11.910 18.570 1.00 93.12 130 VAL A O 1
ATOM 1021 N N . ALA A 1 131 ? -13.788 -11.833 20.811 1.00 92.38 131 ALA A N 1
ATOM 1022 C CA . ALA A 1 131 ? -12.915 -12.982 21.026 1.00 92.38 131 ALA A CA 1
ATOM 1023 C C . ALA A 1 131 ? -13.493 -14.274 20.426 1.00 92.38 131 ALA A C 1
ATOM 1025 O O . ALA A 1 131 ? -12.769 -15.029 19.781 1.00 92.38 131 ALA A O 1
ATOM 1026 N N . SER A 1 132 ? -14.797 -14.530 20.574 1.00 93.69 132 SER A N 1
ATOM 1027 C CA . SER A 1 132 ? -15.462 -15.693 19.959 1.00 93.69 132 SER A CA 1
ATOM 1028 C C . SER A 1 132 ? -15.433 -15.657 18.427 1.00 93.69 132 SER A C 1
ATOM 1030 O O . SER A 1 132 ? -15.146 -16.679 17.796 1.00 93.69 132 SER A O 1
ATOM 1032 N N . LYS A 1 133 ? -15.647 -14.483 17.818 1.00 93.19 133 LYS A N 1
ATOM 1033 C CA . LYS A 1 133 ? -15.485 -14.297 16.367 1.00 93.19 133 LYS A CA 1
ATOM 1034 C C . LYS A 1 133 ? -14.047 -14.559 15.924 1.00 93.19 133 LYS A C 1
ATOM 1036 O O . LYS A 1 133 ? -13.846 -15.288 14.957 1.00 93.19 133 LYS A O 1
ATOM 1041 N N . LEU A 1 134 ? -13.062 -14.031 16.655 1.00 92.06 134 LEU A N 1
ATOM 1042 C CA . LEU A 1 134 ? -11.646 -14.237 16.345 1.00 92.06 134 LEU A CA 1
ATOM 1043 C C . LEU A 1 134 ? -11.262 -15.724 16.436 1.00 92.06 134 LEU A C 1
ATOM 1045 O O . LEU A 1 134 ? -10.676 -16.262 15.505 1.00 92.06 134 LEU A O 1
ATOM 1049 N N . ARG A 1 135 ? -11.676 -16.419 17.508 1.00 92.75 135 ARG A N 1
ATOM 1050 C CA . ARG A 1 135 ? -11.468 -17.872 17.677 1.00 92.75 135 ARG A CA 1
ATOM 1051 C C . ARG A 1 135 ? -12.079 -18.686 16.533 1.00 92.75 135 ARG A C 1
ATOM 1053 O O . ARG A 1 135 ? -11.524 -19.712 16.165 1.00 92.75 135 ARG A O 1
ATOM 1060 N N . SER A 1 136 ? -13.215 -18.247 15.993 1.00 93.50 136 SER A N 1
ATOM 1061 C CA . SER A 1 136 ? -13.884 -18.924 14.874 1.00 93.50 136 SER A CA 1
ATOM 1062 C C . SER A 1 136 ? -13.165 -18.706 13.543 1.00 93.50 136 SER A C 1
ATOM 1064 O O . SER A 1 136 ? -13.180 -19.596 12.707 1.00 93.50 136 SER A O 1
ATOM 1066 N N . ALA A 1 137 ? -12.529 -17.548 13.352 1.00 89.25 137 ALA A N 1
ATOM 1067 C CA . ALA A 1 137 ? -11.762 -17.231 12.146 1.00 89.25 137 ALA A CA 1
ATOM 1068 C C . ALA A 1 137 ? -10.364 -17.882 12.110 1.00 89.25 137 ALA A C 1
ATOM 1070 O O . ALA A 1 137 ? -9.739 -17.912 11.057 1.00 89.25 137 ALA A O 1
ATOM 1071 N N . LEU A 1 138 ? -9.868 -18.357 13.259 1.00 85.94 138 LEU A N 1
ATOM 1072 C CA . LEU A 1 138 ? -8.562 -19.012 13.413 1.00 85.94 138 LEU A CA 1
ATOM 1073 C C . LEU A 1 138 ? -8.641 -20.551 13.420 1.00 85.94 138 LEU A C 1
ATOM 1075 O O . LEU A 1 138 ? -7.611 -21.204 13.581 1.00 85.94 138 LEU A O 1
ATOM 1079 N N . LYS A 1 139 ? -9.845 -21.120 13.306 1.00 66.00 139 LYS A N 1
ATOM 1080 C CA . LYS A 1 139 ? -10.073 -22.558 13.113 1.00 66.00 139 LYS A CA 1
ATOM 1081 C C . LYS A 1 139 ? -10.083 -22.899 11.631 1.00 66.00 139 LYS A C 1
ATOM 1083 O O . LYS A 1 139 ? -9.617 -24.013 11.318 1.00 66.00 139 LYS A O 1
#

Secondary structure (DSSP, 8-state):
-------S--HHHHHHHH--S---S-----SSTT------TTT-SSHHHHHHHHHHS-HHHHHHHHHHHHHHHHHHT-S---TTSHHHHHHHHHHHHHHHHHHHHHHHHHHHHHHHHHHHHH-HHHHHHHHHHHHHHT-

Radius of gyration: 24.8 Å; chains: 1; bounding box: 56×50×63 Å